Protein AF-A0A3D3PG74-F1 (afdb_monomer_lite)

Structure (mmCIF, N/CA/C/O backbone):
data_AF-A0A3D3PG74-F1
#
_entry.id   AF-A0A3D3PG74-F1
#
loop_
_atom_site.group_PDB
_atom_site.id
_atom_site.type_symbol
_atom_site.label_atom_id
_atom_site.label_alt_id
_atom_site.label_comp_id
_atom_site.label_asym_id
_atom_site.label_entity_id
_atom_site.label_seq_id
_atom_site.pdbx_PDB_ins_code
_atom_site.Cartn_x
_atom_site.Cartn_y
_atom_site.Cartn_z
_atom_site.occupancy
_atom_site.B_iso_or_equiv
_atom_site.auth_seq_id
_atom_site.auth_comp_id
_atom_site.auth_asym_id
_atom_site.auth_atom_id
_atom_site.pdbx_PDB_model_num
ATOM 1 N N . MET A 1 1 ? 54.721 -18.655 -37.720 1.00 43.22 1 MET A N 1
ATOM 2 C CA . MET A 1 1 ? 54.516 -17.805 -36.529 1.00 43.22 1 MET A CA 1
ATOM 3 C C . MET A 1 1 ? 53.021 -17.840 -36.238 1.00 43.22 1 MET A C 1
ATOM 5 O O . MET A 1 1 ? 52.263 -17.251 -36.990 1.00 43.22 1 MET A O 1
ATOM 9 N N . SER A 1 2 ? 52.592 -18.684 -35.296 1.00 47.75 2 SER A N 1
ATOM 10 C CA . SER A 1 2 ? 51.172 -18.934 -35.009 1.00 47.75 2 SER A CA 1
ATOM 11 C C . SER A 1 2 ? 50.692 -17.904 -33.993 1.00 47.75 2 SER A C 1
ATOM 13 O O . SER A 1 2 ? 51.130 -17.930 -32.846 1.00 47.75 2 SER A O 1
ATOM 15 N N . THR A 1 3 ? 49.856 -16.962 -34.414 1.00 53.75 3 THR A N 1
ATOM 16 C CA . THR A 1 3 ? 49.262 -15.956 -33.530 1.00 53.75 3 THR A CA 1
ATOM 17 C C . THR A 1 3 ? 48.042 -16.552 -32.838 1.00 53.75 3 THR A C 1
ATOM 19 O O . THR A 1 3 ? 46.966 -16.639 -33.424 1.00 53.75 3 THR A O 1
ATOM 22 N N . THR A 1 4 ? 48.221 -16.987 -31.593 1.00 57.59 4 THR A N 1
ATOM 23 C CA . THR A 1 4 ? 47.129 -17.373 -30.693 1.00 57.59 4 THR A CA 1
ATOM 24 C C . THR A 1 4 ? 46.316 -16.123 -30.352 1.00 57.59 4 THR A C 1
ATOM 26 O O . THR A 1 4 ? 46.764 -15.283 -29.5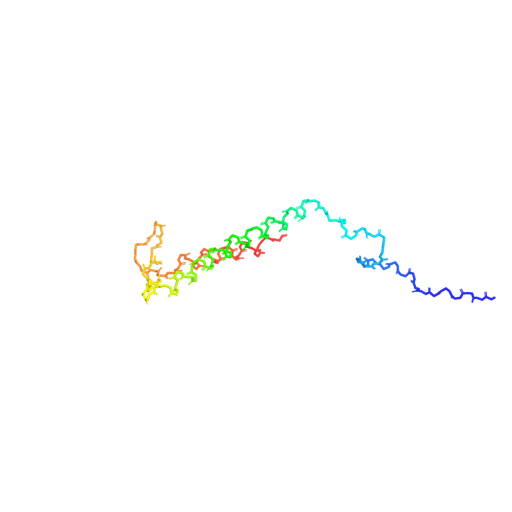74 1.00 57.59 4 THR A O 1
ATOM 29 N N . VAL A 1 5 ? 45.143 -15.972 -30.966 1.00 60.78 5 VAL A N 1
ATOM 30 C CA . VAL A 1 5 ? 44.168 -14.928 -30.620 1.00 60.78 5 VAL A CA 1
ATOM 31 C C . VAL A 1 5 ? 43.560 -15.309 -29.268 1.00 60.78 5 VAL A C 1
ATOM 33 O O . VAL A 1 5 ? 43.011 -16.400 -29.123 1.00 60.78 5 VAL A O 1
ATOM 36 N N . SER A 1 6 ? 43.710 -14.460 -28.252 1.00 57.16 6 SER A N 1
ATOM 37 C CA . SER A 1 6 ? 43.106 -14.682 -26.934 1.00 57.16 6 SER A CA 1
ATOM 38 C C . SER A 1 6 ? 41.581 -14.709 -27.061 1.00 57.16 6 SER A C 1
ATOM 40 O O . SER A 1 6 ? 41.021 -13.790 -27.654 1.00 57.16 6 SER A O 1
ATOM 42 N N . GLN A 1 7 ? 40.916 -15.711 -26.477 1.00 56.28 7 GLN A N 1
ATOM 43 C CA . GLN A 1 7 ? 39.450 -15.845 -26.393 1.00 56.28 7 GLN A CA 1
ATOM 44 C C . GLN A 1 7 ? 38.798 -14.781 -25.481 1.00 56.28 7 GLN A C 1
ATOM 46 O O . GLN A 1 7 ? 38.022 -15.100 -24.591 1.00 56.28 7 GLN A O 1
ATOM 51 N N . LEU A 1 8 ? 39.148 -13.507 -25.654 1.00 53.56 8 LEU A N 1
ATOM 52 C CA . LEU A 1 8 ? 38.583 -12.380 -24.905 1.00 53.56 8 LEU A CA 1
ATOM 53 C C . LEU A 1 8 ? 37.387 -11.735 -25.618 1.00 53.56 8 LEU A C 1
ATOM 55 O O . LEU A 1 8 ? 36.895 -10.714 -25.158 1.00 53.56 8 LEU A O 1
ATOM 59 N N . ASP A 1 9 ? 36.924 -12.331 -26.717 1.00 53.44 9 ASP A N 1
ATOM 60 C CA . ASP A 1 9 ? 35.810 -11.828 -27.525 1.00 53.44 9 ASP A CA 1
ATOM 61 C C . ASP A 1 9 ? 34.634 -12.818 -27.533 1.00 53.44 9 ASP A C 1
ATOM 63 O O . ASP A 1 9 ? 33.983 -13.064 -28.546 1.00 53.44 9 ASP A O 1
ATOM 67 N N . GLU A 1 10 ? 34.366 -13.446 -26.386 1.00 59.47 10 GLU A N 1
ATOM 68 C CA . GLU A 1 10 ? 33.006 -13.902 -26.117 1.00 59.47 10 GLU A CA 1
ATOM 69 C C . GLU A 1 10 ? 32.185 -12.623 -25.941 1.00 59.47 10 GLU A C 1
ATOM 71 O O . GLU A 1 10 ? 32.382 -11.900 -24.963 1.00 59.47 10 GLU A O 1
ATOM 76 N N . ILE A 1 11 ? 31.357 -12.279 -26.937 1.00 60.50 11 ILE A N 1
ATOM 77 C CA . ILE A 1 11 ? 30.501 -11.086 -26.919 1.00 60.50 11 ILE A CA 1
ATOM 78 C C . ILE A 1 11 ? 29.723 -11.109 -25.609 1.00 60.50 11 ILE A C 1
ATOM 80 O O . ILE A 1 11 ? 28.745 -11.841 -25.465 1.00 60.50 11 ILE A O 1
ATOM 84 N N . ARG A 1 12 ? 30.183 -10.327 -24.631 1.00 57.56 12 ARG A N 1
ATOM 85 C CA . ARG A 1 12 ? 29.554 -10.251 -23.321 1.00 57.56 12 ARG A CA 1
ATOM 86 C C . ARG A 1 12 ? 28.158 -9.688 -23.573 1.00 57.56 12 ARG A C 1
ATOM 88 O O . ARG A 1 12 ? 28.007 -8.523 -23.913 1.00 57.56 12 ARG A O 1
ATOM 95 N N . THR A 1 13 ? 27.119 -10.509 -23.470 1.00 61.81 13 THR A N 1
ATOM 96 C CA . THR A 1 13 ? 25.726 -10.054 -23.630 1.00 61.81 13 THR A CA 1
ATOM 97 C C . THR A 1 13 ? 25.18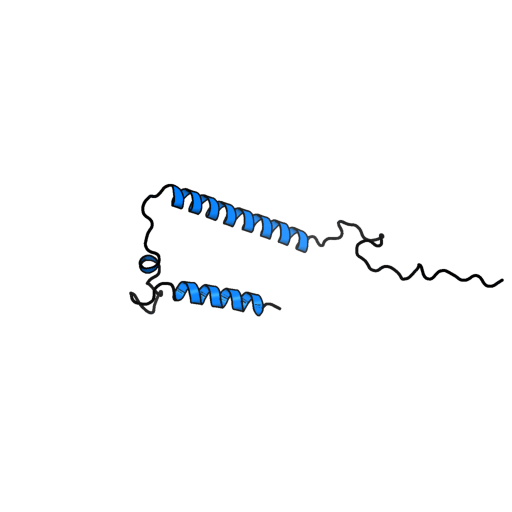7 -9.395 -22.361 1.00 61.81 13 THR A C 1
ATOM 99 O O . THR A 1 13 ? 24.003 -9.068 -22.284 1.00 61.81 13 THR A O 1
ATOM 102 N N . ASP A 1 14 ? 26.045 -9.208 -21.357 1.00 67.81 14 ASP A N 1
ATOM 103 C CA . ASP A 1 14 ? 25.705 -8.547 -20.108 1.00 67.81 14 ASP A CA 1
ATOM 104 C C . ASP A 1 14 ? 25.196 -7.130 -20.357 1.00 67.81 14 ASP A C 1
ATOM 106 O O . ASP A 1 14 ? 25.720 -6.391 -21.192 1.00 67.81 14 ASP A O 1
ATOM 110 N N . ALA A 1 15 ? 24.236 -6.697 -19.539 1.00 64.38 15 ALA A N 1
ATOM 111 C CA . ALA A 1 15 ? 23.710 -5.329 -19.555 1.00 64.38 15 ALA A CA 1
ATOM 112 C C . ALA A 1 15 ? 24.804 -4.241 -19.428 1.00 64.38 15 ALA A C 1
ATOM 114 O O . ALA A 1 15 ? 24.579 -3.091 -19.788 1.00 64.38 15 ALA A O 1
ATOM 115 N N . TRP A 1 16 ? 25.997 -4.620 -18.958 1.00 66.25 16 TRP A N 1
ATOM 116 C CA . TRP A 1 16 ? 27.156 -3.759 -18.710 1.00 66.25 16 TRP A CA 1
ATOM 117 C C . TRP A 1 16 ? 28.304 -3.936 -19.714 1.00 66.25 16 TRP A C 1
ATOM 119 O O . TRP A 1 16 ? 29.420 -3.483 -19.461 1.00 66.25 16 TRP A O 1
ATOM 129 N N . ALA A 1 17 ? 28.078 -4.629 -20.829 1.00 73.50 17 ALA A N 1
ATOM 130 C CA . ALA A 1 17 ? 29.094 -4.860 -21.860 1.00 73.50 17 ALA A CA 1
ATOM 131 C C . ALA A 1 17 ? 29.384 -3.638 -22.754 1.00 73.50 17 ALA A C 1
ATOM 133 O O . ALA A 1 17 ? 30.265 -3.692 -23.606 1.00 73.50 17 ALA A O 1
ATOM 134 N N . GLY A 1 18 ? 28.671 -2.527 -22.536 1.00 73.19 18 GLY A N 1
ATOM 135 C CA . GLY A 1 18 ? 28.737 -1.340 -23.387 1.00 73.19 18 GLY A CA 1
ATOM 136 C C . GLY A 1 18 ? 27.910 -1.496 -24.669 1.00 73.19 18 GLY A C 1
ATOM 137 O O . GLY A 1 18 ? 27.513 -2.592 -25.049 1.00 73.19 18 GLY A O 1
ATOM 138 N N . GLY A 1 19 ? 27.584 -0.374 -25.316 1.00 72.19 19 GLY A N 1
ATOM 139 C CA . GLY A 1 19 ? 26.820 -0.350 -26.575 1.00 72.19 19 GLY A CA 1
ATOM 140 C C . GLY A 1 19 ? 25.291 -0.260 -26.445 1.00 72.19 19 GLY A C 1
ATOM 141 O O . GLY A 1 19 ? 24.624 -0.055 -27.455 1.00 72.19 19 GLY A O 1
ATOM 142 N N . LYS A 1 20 ? 24.723 -0.341 -25.232 1.00 68.62 20 LYS A N 1
ATOM 143 C CA . LYS A 1 20 ? 23.297 -0.073 -24.956 1.00 68.62 20 LYS A CA 1
ATOM 144 C C . LYS A 1 20 ? 23.163 1.205 -24.131 1.00 68.62 20 LYS A C 1
ATOM 146 O O . LYS A 1 20 ? 23.915 1.396 -23.176 1.00 68.62 20 LYS A O 1
ATOM 151 N N . SER A 1 21 ? 22.238 2.091 -24.510 1.00 70.62 21 SER A N 1
ATOM 152 C CA . SER A 1 21 ? 21.982 3.313 -23.739 1.00 70.62 21 SER A CA 1
ATOM 153 C C . SER A 1 21 ? 21.435 2.928 -22.357 1.00 70.62 21 SER A C 1
ATOM 155 O O . SER A 1 21 ? 20.465 2.173 -22.289 1.00 70.62 21 SER A O 1
ATOM 157 N N . PRO A 1 22 ? 22.002 3.439 -21.248 1.00 68.88 22 PRO A N 1
ATOM 158 C CA . PRO A 1 22 ? 21.523 3.136 -19.895 1.00 68.88 22 PRO A CA 1
ATOM 159 C C . PRO A 1 22 ? 20.089 3.634 -19.633 1.00 68.88 22 PRO A C 1
ATOM 161 O O . PRO A 1 22 ? 19.480 3.246 -18.640 1.00 68.88 22 PRO A O 1
ATOM 164 N N . PHE A 1 23 ? 19.542 4.464 -20.528 1.00 69.62 23 PHE A N 1
ATOM 165 C CA . PHE A 1 23 ? 18.165 4.962 -20.505 1.00 69.62 23 PHE A CA 1
ATOM 166 C C . PHE A 1 23 ? 17.289 4.373 -21.618 1.00 69.62 23 PHE A C 1
ATOM 168 O O . PHE A 1 23 ? 16.231 4.926 -21.909 1.00 69.62 23 PHE A O 1
ATOM 175 N N . ASP A 1 24 ? 17.693 3.260 -22.236 1.00 71.56 24 ASP A N 1
ATOM 176 C CA . ASP A 1 24 ? 16.870 2.516 -23.202 1.00 71.56 24 ASP A CA 1
ATOM 177 C C . ASP A 1 24 ? 15.762 1.713 -22.492 1.00 71.56 24 ASP A C 1
ATOM 179 O O . ASP A 1 24 ? 15.648 0.492 -22.598 1.00 71.56 24 ASP A O 1
ATOM 183 N N . VAL A 1 25 ? 14.983 2.403 -21.657 1.00 76.94 25 VAL A N 1
ATOM 184 C CA . VAL A 1 25 ? 13.822 1.846 -20.969 1.00 76.94 25 VAL A CA 1
ATOM 185 C C . VAL A 1 25 ? 12.587 2.316 -21.716 1.00 76.94 25 VAL A C 1
ATOM 187 O O . VAL A 1 25 ? 12.387 3.513 -21.915 1.00 76.94 25 VAL A O 1
ATOM 190 N N . GLU A 1 26 ? 11.733 1.375 -22.105 1.00 83.12 26 GLU A N 1
ATOM 191 C CA . GLU A 1 26 ? 10.470 1.693 -22.764 1.00 83.12 26 GLU A CA 1
ATOM 192 C C . GLU A 1 26 ? 9.649 2.673 -21.917 1.00 83.12 26 GLU A C 1
ATOM 194 O O . GLU A 1 26 ? 9.429 2.458 -20.720 1.00 83.12 26 GLU A O 1
ATOM 199 N N . TYR A 1 27 ? 9.149 3.733 -22.556 1.00 85.00 27 TYR A N 1
ATOM 200 C CA . TYR A 1 27 ? 8.339 4.769 -21.910 1.00 85.00 27 TYR A CA 1
ATOM 201 C C . TYR A 1 27 ? 7.175 4.178 -21.093 1.00 85.00 27 TYR A C 1
ATOM 203 O O . TYR A 1 27 ? 6.927 4.600 -19.965 1.00 85.00 27 TYR A O 1
ATOM 211 N N . GLY A 1 28 ? 6.517 3.131 -21.609 1.00 86.12 28 GLY A N 1
ATOM 212 C CA . GLY A 1 28 ? 5.437 2.431 -20.903 1.00 86.12 28 GLY A CA 1
ATOM 213 C C . GLY A 1 28 ? 5.880 1.777 -19.589 1.00 86.12 28 GLY A C 1
ATOM 214 O O . GLY A 1 28 ? 5.154 1.834 -18.596 1.00 86.12 28 GLY A O 1
ATOM 215 N N . LYS A 1 29 ? 7.101 1.230 -19.536 1.00 85.94 29 LYS A N 1
ATOM 216 C CA . LYS A 1 29 ? 7.661 0.623 -18.322 1.00 85.94 29 LYS A CA 1
ATOM 217 C C . LYS A 1 29 ? 7.994 1.684 -17.275 1.00 85.94 29 LYS A C 1
ATOM 219 O O . LYS A 1 29 ? 7.704 1.484 -16.099 1.00 85.94 29 LYS A O 1
ATOM 224 N N . LEU A 1 30 ? 8.547 2.826 -17.688 1.00 89.88 30 LEU A N 1
ATOM 225 C CA . LEU A 1 30 ? 8.825 3.946 -16.780 1.00 89.88 30 LEU A CA 1
ATOM 226 C C . LEU A 1 30 ? 7.543 4.529 -16.175 1.00 89.88 30 LEU A C 1
ATOM 228 O O . LEU A 1 30 ? 7.487 4.748 -14.966 1.00 89.88 30 LEU A O 1
ATOM 232 N N . MET A 1 31 ? 6.499 4.728 -16.984 1.00 89.81 31 MET A N 1
ATOM 233 C CA . MET A 1 31 ? 5.216 5.243 -16.491 1.00 89.81 31 MET A CA 1
ATOM 234 C C . MET A 1 31 ? 4.562 4.299 -15.474 1.00 89.81 31 MET A C 1
ATOM 236 O O . MET A 1 31 ? 3.990 4.770 -14.491 1.00 89.81 31 MET A O 1
ATOM 240 N N . MET A 1 32 ? 4.712 2.980 -15.649 1.00 93.62 32 MET A N 1
ATOM 241 C CA . MET A 1 32 ? 4.265 1.998 -14.658 1.00 93.62 32 MET A CA 1
ATOM 242 C C . MET A 1 32 ? 4.989 2.179 -13.316 1.00 93.62 32 MET A C 1
ATOM 244 O O . MET A 1 32 ? 4.341 2.210 -12.274 1.00 93.62 32 MET A O 1
ATOM 248 N N . TRP A 1 33 ? 6.314 2.357 -13.323 1.00 91.62 33 TRP A N 1
ATOM 249 C CA . TRP A 1 33 ? 7.082 2.585 -12.094 1.00 91.62 33 TRP A CA 1
ATOM 250 C C . TRP A 1 33 ? 6.667 3.865 -11.367 1.00 91.62 33 TRP A C 1
ATOM 252 O O . TRP A 1 33 ? 6.501 3.840 -10.147 1.00 91.62 33 TRP A O 1
ATOM 262 N N . PHE A 1 34 ? 6.442 4.963 -12.093 1.00 93.12 34 PHE A N 1
ATOM 263 C CA . PHE A 1 34 ? 5.930 6.195 -11.485 1.00 93.12 34 PHE A CA 1
ATOM 264 C C . PHE A 1 34 ? 4.551 5.996 -10.850 1.00 93.12 34 PHE A C 1
ATOM 266 O O . PHE A 1 34 ? 4.321 6.462 -9.734 1.00 93.12 34 PHE A O 1
ATOM 273 N N . PHE A 1 35 ? 3.655 5.269 -11.522 1.00 92.44 35 PHE A N 1
ATOM 274 C CA . PHE A 1 35 ? 2.339 4.939 -10.982 1.00 92.44 35 PHE A CA 1
ATOM 275 C C . PHE A 1 35 ? 2.436 4.099 -9.699 1.00 92.44 35 PHE A C 1
ATOM 277 O O . PHE A 1 35 ? 1.819 4.450 -8.695 1.00 92.44 35 PHE A O 1
ATOM 284 N N . LEU A 1 36 ? 3.271 3.054 -9.689 1.00 94.69 36 LEU A N 1
ATOM 285 C CA . LEU A 1 36 ? 3.472 2.200 -8.511 1.00 94.69 36 LEU A CA 1
ATOM 286 C C . LEU A 1 36 ? 4.056 2.974 -7.321 1.00 94.69 36 LEU A C 1
ATOM 288 O O . LEU A 1 36 ? 3.616 2.787 -6.189 1.00 94.69 36 LEU A O 1
ATOM 292 N N . ILE A 1 37 ? 5.016 3.872 -7.563 1.00 96.44 37 ILE A N 1
ATOM 293 C CA . ILE A 1 37 ? 5.575 4.733 -6.509 1.00 96.44 37 ILE A CA 1
ATOM 294 C C . ILE A 1 37 ? 4.504 5.689 -5.965 1.00 96.44 37 ILE A C 1
ATOM 296 O O . ILE A 1 37 ? 4.420 5.893 -4.752 1.00 96.44 37 ILE A O 1
ATOM 300 N N . SER A 1 38 ? 3.664 6.253 -6.838 1.00 96.19 38 SER A N 1
ATOM 301 C CA . SER A 1 38 ? 2.553 7.119 -6.427 1.00 96.19 38 SER A CA 1
ATOM 302 C C . SER A 1 38 ? 1.535 6.378 -5.552 1.00 96.19 38 SER A C 1
ATOM 304 O O . SER A 1 38 ? 1.056 6.925 -4.555 1.00 96.19 38 SER A O 1
ATOM 306 N N . ASP A 1 39 ? 1.214 5.132 -5.897 1.00 92.75 39 ASP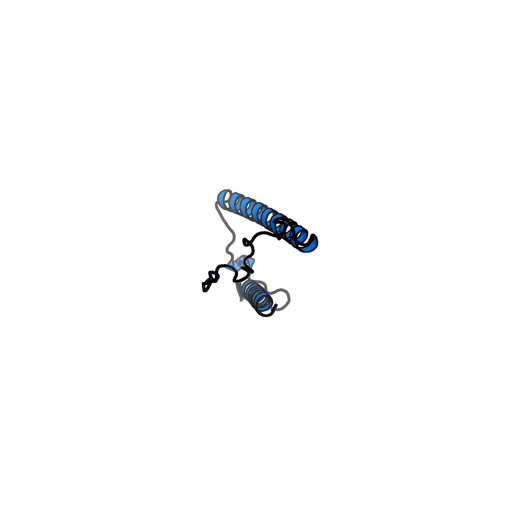 A N 1
ATOM 307 C CA . ASP A 1 39 ? 0.285 4.299 -5.131 1.00 92.75 39 ASP A CA 1
ATOM 308 C C . ASP A 1 39 ? 0.883 3.911 -3.767 1.00 92.75 39 ASP A C 1
ATOM 310 O O . ASP A 1 39 ? 0.255 4.087 -2.720 1.00 92.75 39 ASP A O 1
ATOM 314 N N . ALA A 1 40 ? 2.167 3.534 -3.741 1.00 95.62 40 ALA A N 1
ATOM 315 C CA . ALA A 1 40 ? 2.894 3.257 -2.502 1.00 95.62 40 ALA A CA 1
ATOM 316 C C . ALA A 1 40 ? 2.928 4.466 -1.548 1.00 95.62 40 ALA A C 1
ATOM 318 O O . ALA A 1 40 ? 2.750 4.304 -0.336 1.00 95.62 40 ALA A O 1
ATOM 319 N N . PHE A 1 41 ? 3.115 5.684 -2.067 1.00 96.88 41 PHE A N 1
ATOM 320 C CA . PHE A 1 41 ? 3.066 6.901 -1.251 1.00 96.88 41 PHE A CA 1
ATOM 321 C C . PHE A 1 41 ? 1.660 7.157 -0.688 1.00 96.88 41 PHE A C 1
ATOM 323 O O . PHE A 1 41 ? 1.518 7.512 0.484 1.00 96.88 41 PHE A O 1
ATOM 330 N N . THR A 1 42 ? 0.623 6.905 -1.489 1.00 95.50 42 THR A N 1
ATOM 331 C CA . THR A 1 42 ? -0.780 7.057 -1.074 1.00 95.50 42 THR A CA 1
ATOM 332 C C . THR A 1 42 ? -1.121 6.101 0.072 1.00 95.50 4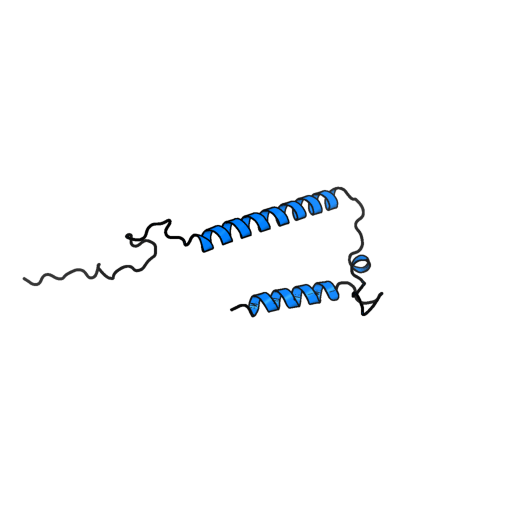2 THR A C 1
ATOM 334 O O . THR A 1 42 ? -1.614 6.532 1.117 1.00 95.50 42 THR A O 1
ATOM 337 N N . PHE A 1 43 ? -0.759 4.821 -0.052 1.00 94.44 43 PHE A N 1
ATOM 338 C CA . PHE A 1 43 ? -0.931 3.846 1.028 1.00 94.44 43 PHE A CA 1
ATOM 339 C C . PHE A 1 43 ? -0.087 4.170 2.265 1.00 94.44 43 PHE A C 1
ATOM 341 O O . PHE A 1 43 ? -0.556 4.006 3.394 1.00 94.44 43 PHE A O 1
ATOM 348 N N . SER A 1 44 ? 1.128 4.687 2.080 1.00 96.69 44 SER A N 1
ATOM 349 C CA . SER A 1 44 ? 1.988 5.107 3.193 1.00 96.69 44 SER A CA 1
ATOM 350 C C . SER A 1 44 ? 1.364 6.253 3.992 1.00 96.69 44 SER A C 1
ATOM 352 O O . SER A 1 44 ? 1.379 6.220 5.223 1.00 96.69 44 SER A O 1
ATOM 354 N N . ALA A 1 45 ? 0.752 7.236 3.324 1.00 96.56 45 ALA A N 1
ATOM 355 C CA . ALA A 1 45 ? 0.042 8.322 3.996 1.00 96.56 45 ALA A CA 1
ATOM 356 C C . ALA A 1 45 ? -1.138 7.798 4.834 1.00 96.56 45 ALA A C 1
ATOM 358 O O . ALA A 1 45 ? -1.307 8.209 5.986 1.00 96.56 45 ALA A O 1
ATOM 359 N N . PHE A 1 46 ? -1.906 6.839 4.305 1.00 95.81 46 PHE A N 1
ATOM 360 C CA . PHE A 1 46 ? -2.983 6.189 5.057 1.00 95.81 46 PHE A CA 1
ATOM 361 C C . PHE A 1 46 ? -2.468 5.406 6.268 1.00 95.81 46 PHE A C 1
ATOM 363 O O . PHE A 1 46 ? -3.067 5.491 7.341 1.00 95.81 46 PHE A O 1
ATOM 370 N N . LEU A 1 47 ? -1.340 4.701 6.143 1.00 95.06 47 LEU A N 1
ATOM 371 C CA . LEU A 1 47 ? -0.719 3.979 7.257 1.00 95.06 47 LEU A CA 1
ATOM 372 C C . LEU A 1 47 ? -0.208 4.920 8.352 1.00 95.06 47 LEU A C 1
ATOM 374 O O . LEU A 1 47 ? -0.429 4.650 9.533 1.00 95.06 47 LEU A O 1
ATOM 378 N N . ILE A 1 48 ? 0.430 6.034 7.985 1.00 95.75 48 ILE A N 1
ATOM 379 C CA . ILE A 1 48 ? 0.887 7.045 8.950 1.00 95.75 48 ILE A CA 1
ATOM 380 C C . ILE A 1 48 ? -0.311 7.658 9.676 1.00 95.75 48 ILE A C 1
ATOM 382 O O . ILE A 1 48 ? -0.291 7.769 10.902 1.00 95.75 48 ILE A O 1
ATOM 386 N N . TYR A 1 49 ? -1.371 8.010 8.945 1.00 95.19 49 TYR A N 1
ATOM 387 C CA . TYR A 1 49 ? -2.598 8.539 9.536 1.00 95.19 49 TYR A CA 1
ATOM 388 C C . TYR A 1 49 ? -3.255 7.532 10.492 1.00 95.19 49 TYR A C 1
ATOM 390 O O . TYR A 1 49 ? -3.602 7.881 11.623 1.00 95.19 49 TYR A O 1
ATOM 398 N N . TYR A 1 50 ? -3.360 6.265 10.084 1.00 91.94 50 TYR A N 1
ATOM 399 C CA . TYR A 1 50 ? -3.859 5.182 10.931 1.00 91.94 50 TYR A CA 1
ATOM 400 C C . TYR A 1 50 ? -3.001 4.997 12.190 1.00 91.94 50 TYR A C 1
ATOM 402 O O . TYR A 1 50 ? -3.538 4.910 13.296 1.00 91.94 50 TYR A O 1
ATOM 410 N N . GLY A 1 51 ? -1.673 4.998 12.049 1.00 91.31 51 GLY A N 1
ATOM 411 C CA . GLY A 1 51 ? -0.737 4.918 13.169 1.00 91.31 51 GLY A CA 1
ATOM 412 C C . GLY A 1 51 ? -0.910 6.085 14.141 1.00 91.31 51 GLY A C 1
ATOM 413 O O . GLY A 1 51 ? -1.068 5.871 15.343 1.00 91.31 51 GLY A O 1
ATOM 414 N N . ALA A 1 52 ? -0.977 7.315 13.628 1.00 93.31 52 ALA A N 1
ATOM 415 C CA . ALA A 1 52 ? -1.215 8.511 14.432 1.00 93.31 52 ALA A CA 1
ATOM 416 C C . ALA A 1 52 ? -2.541 8.424 15.208 1.00 93.31 52 ALA A C 1
ATOM 418 O O . ALA A 1 52 ? -2.585 8.711 16.409 1.00 93.31 52 ALA A O 1
ATOM 419 N N . GLN A 1 53 ? -3.610 7.958 14.557 1.00 91.38 53 GLN A N 1
ATOM 420 C CA . GLN A 1 53 ? -4.902 7.739 15.202 1.00 91.38 53 GLN A CA 1
ATOM 421 C C . GLN A 1 53 ? -4.826 6.645 16.276 1.00 91.38 53 GLN A C 1
ATOM 423 O O . GLN A 1 53 ? -5.420 6.790 17.347 1.00 91.38 53 GLN A O 1
ATOM 428 N N . ARG A 1 54 ? -4.070 5.571 16.024 1.00 88.31 54 ARG A N 1
ATOM 429 C CA . ARG A 1 54 ? -3.902 4.461 16.967 1.00 88.31 54 ARG A CA 1
ATOM 430 C C . ARG A 1 54 ? -3.172 4.877 18.242 1.00 88.31 54 ARG A C 1
ATOM 432 O O . ARG A 1 54 ? -3.533 4.374 19.307 1.00 88.31 54 ARG A O 1
ATOM 439 N N . PHE A 1 55 ? -2.194 5.779 18.145 1.00 88.56 55 PHE A N 1
ATOM 440 C CA . PHE A 1 55 ? -1.492 6.345 19.304 1.00 88.56 55 PHE A CA 1
ATOM 441 C C . PHE A 1 55 ? -2.315 7.410 20.037 1.00 88.56 55 PHE A C 1
ATOM 443 O O . PHE A 1 55 ? -2.208 7.540 21.252 1.00 88.56 55 PHE A O 1
ATOM 450 N N . SER A 1 56 ? -3.161 8.153 19.319 1.00 88.88 56 SER A N 1
ATOM 451 C CA . SER A 1 56 ? -3.959 9.243 19.899 1.00 88.88 56 SER A CA 1
ATOM 452 C C . SER A 1 56 ? -5.186 8.765 20.690 1.00 88.88 56 SER A C 1
ATOM 454 O O . SER A 1 56 ? -5.788 9.548 21.425 1.00 88.88 56 SER A O 1
ATOM 456 N N . LYS A 1 57 ? -5.609 7.503 20.532 1.00 86.44 57 LYS A N 1
ATOM 457 C CA . LYS A 1 57 ? -6.788 6.933 21.204 1.00 86.44 57 LYS A CA 1
ATOM 458 C C . LYS A 1 57 ? -6.373 5.876 22.226 1.00 86.44 57 LYS A C 1
ATOM 460 O O . LYS A 1 57 ? -5.687 4.915 21.894 1.00 86.44 57 LYS A O 1
ATOM 465 N N . LEU A 1 58 ? -6.843 6.039 23.466 1.00 79.69 58 LEU A N 1
ATOM 466 C CA . LEU A 1 58 ? -6.558 5.108 24.565 1.00 79.69 58 LEU A CA 1
ATOM 467 C C . LEU A 1 58 ? -7.323 3.780 24.418 1.00 79.69 58 LEU A C 1
ATOM 469 O O . LEU A 1 58 ? -6.819 2.727 24.795 1.00 79.69 58 LEU A O 1
ATOM 473 N N . THR A 1 59 ? -8.525 3.823 23.841 1.00 85.50 59 THR A N 1
ATOM 474 C CA . THR A 1 59 ? -9.374 2.655 23.584 1.00 85.50 59 THR A CA 1
ATOM 475 C C . THR A 1 59 ? -9.505 2.423 22.080 1.00 85.50 59 THR A C 1
ATOM 477 O O . THR A 1 59 ? -9.694 3.365 21.308 1.00 85.50 59 THR A O 1
ATOM 480 N N . TRP A 1 60 ? -9.381 1.164 21.653 1.00 82.50 60 TRP A N 1
ATOM 481 C CA . TRP A 1 60 ? -9.535 0.752 20.257 1.00 82.50 60 TRP A CA 1
ATOM 482 C C . TRP A 1 60 ? -10.648 -0.297 20.146 1.00 82.50 60 TRP A C 1
ATOM 484 O O . TRP A 1 60 ? -10.744 -1.138 21.042 1.00 82.50 60 TRP A O 1
ATOM 494 N N . PRO A 1 61 ? -11.488 -0.269 19.096 1.00 83.88 61 PRO A N 1
ATOM 495 C CA . PRO A 1 61 ? -12.536 -1.267 18.913 1.00 83.88 61 PRO A CA 1
ATOM 496 C C . PRO A 1 61 ? -11.973 -2.690 18.828 1.00 83.88 61 PRO A C 1
ATOM 498 O O . PRO A 1 61 ? -10.951 -2.919 18.181 1.00 83.88 61 PRO A O 1
ATOM 501 N N . GLU A 1 62 ? -12.665 -3.648 19.447 1.00 80.69 62 GLU A N 1
ATOM 502 C CA . GLU A 1 62 ? -12.352 -5.073 19.322 1.00 80.69 62 GLU A CA 1
ATOM 503 C C . GLU A 1 62 ? -12.568 -5.520 17.862 1.00 80.69 62 GLU A C 1
ATOM 505 O O . GLU A 1 62 ? -13.699 -5.436 17.367 1.00 80.69 62 GLU A O 1
ATOM 510 N N . PRO A 1 63 ? -11.524 -6.001 17.155 1.00 78.12 63 PRO A N 1
ATOM 511 C CA . PRO A 1 63 ? -11.640 -6.438 15.759 1.00 78.12 63 PRO A CA 1
ATOM 512 C C . PRO A 1 63 ? -12.684 -7.540 15.581 1.00 78.12 63 PRO A C 1
ATOM 514 O O . PRO A 1 63 ? -13.437 -7.535 14.608 1.00 78.12 63 PRO A O 1
ATOM 517 N N . ASP A 1 64 ? -12.793 -8.412 16.583 1.00 74.62 64 ASP A N 1
ATOM 518 C CA . ASP A 1 64 ? -13.766 -9.495 16.627 1.00 74.62 64 ASP A CA 1
ATOM 519 C C . ASP A 1 64 ? -15.203 -9.006 16.669 1.00 74.62 64 ASP A C 1
ATOM 521 O O . ASP A 1 64 ? -16.067 -9.821 16.408 1.00 74.62 64 ASP A O 1
ATOM 525 N N . LYS A 1 65 ? -15.480 -7.737 17.005 1.00 76.38 65 LYS A N 1
ATOM 526 C CA . LYS A 1 65 ? -16.821 -7.124 16.958 1.00 76.38 65 LYS A CA 1
ATOM 527 C C . LYS A 1 65 ? -17.047 -6.304 15.695 1.00 76.38 65 LYS A C 1
ATOM 529 O O . LYS A 1 65 ? -18.151 -6.295 15.164 1.00 76.38 65 LYS A O 1
ATOM 534 N N . VAL A 1 66 ? -16.008 -5.634 15.203 1.00 74.88 66 VAL A N 1
ATOM 535 C CA . VAL A 1 66 ? -16.095 -4.789 14.001 1.00 74.88 66 VAL A CA 1
ATOM 536 C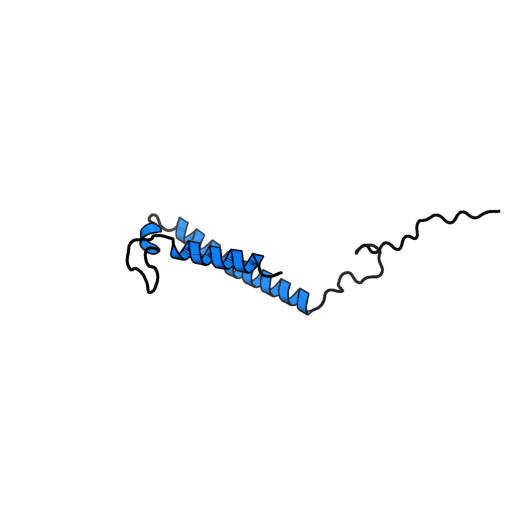 C . VAL A 1 66 ? -16.229 -5.627 12.728 1.00 74.88 66 VAL A C 1
ATOM 538 O O . VAL A 1 66 ? -16.935 -5.226 11.808 1.00 74.88 66 VAL A O 1
ATOM 541 N N . PHE A 1 67 ? -15.597 -6.801 12.682 1.00 74.81 67 PHE A N 1
ATOM 542 C CA . PHE A 1 67 ? -15.553 -7.660 11.495 1.00 74.81 67 PHE A CA 1
ATOM 543 C C . PHE A 1 67 ? -16.371 -8.952 11.654 1.00 74.81 67 PHE A C 1
ATOM 545 O O . PHE A 1 67 ? -15.960 -10.003 11.165 1.00 74.81 67 PHE A O 1
ATOM 552 N N . GLN A 1 68 ? -17.503 -8.896 12.368 1.00 72.75 68 GLN A N 1
ATOM 553 C CA . GLN A 1 68 ? -18.395 -10.055 12.563 1.00 72.75 68 GLN A CA 1
ATOM 554 C C . GLN A 1 68 ? -19.310 -10.338 11.379 1.00 72.75 68 GLN A C 1
ATOM 556 O O . GLN A 1 68 ? -19.767 -11.471 11.226 1.00 72.75 68 GLN A O 1
ATOM 561 N N . SER A 1 69 ? -19.618 -9.312 10.589 1.00 69.44 69 SER A N 1
ATOM 562 C CA . SER A 1 69 ? -20.617 -9.407 9.538 1.00 69.44 69 SER A CA 1
ATOM 563 C C . SER A 1 69 ? -20.005 -9.927 8.244 1.00 69.44 69 SER A C 1
ATOM 565 O O . SER A 1 69 ? -18.987 -9.431 7.753 1.00 69.44 69 SER A O 1
ATOM 567 N N . ILE A 1 70 ? -20.669 -10.927 7.668 1.00 68.62 70 ILE A N 1
ATOM 568 C CA . ILE A 1 70 ? -20.457 -11.318 6.279 1.00 68.62 70 ILE A CA 1
ATOM 569 C C . ILE A 1 70 ? -21.602 -10.682 5.490 1.00 68.62 70 ILE A C 1
ATOM 571 O O . ILE A 1 70 ? -22.753 -11.091 5.688 1.00 68.62 70 ILE A O 1
ATOM 575 N N . PRO A 1 71 ? -21.332 -9.689 4.622 1.00 66.94 71 PRO A N 1
ATOM 576 C CA . PRO A 1 71 ? -22.388 -9.001 3.889 1.00 66.94 71 PRO A CA 1
ATOM 577 C C . PRO A 1 71 ? -23.202 -10.012 3.064 1.00 66.94 71 PRO A C 1
ATOM 579 O O . PRO A 1 71 ? -22.680 -10.629 2.139 1.00 66.94 71 PRO A O 1
ATOM 582 N N . GLY A 1 72 ? -24.476 -10.198 3.429 1.00 67.06 72 GLY A N 1
ATOM 583 C CA . GLY A 1 72 ? -25.437 -11.056 2.724 1.00 67.06 72 GLY A CA 1
ATOM 584 C C . GLY A 1 72 ? -25.576 -12.509 3.208 1.00 67.06 72 GLY A C 1
ATOM 585 O O . GLY A 1 72 ? -26.400 -13.219 2.638 1.00 67.06 72 GLY A O 1
ATOM 586 N N . VAL A 1 73 ? -24.826 -12.968 4.224 1.00 65.56 73 VAL A N 1
ATOM 587 C CA . VAL A 1 73 ? -24.871 -14.384 4.675 1.00 65.56 73 VAL A CA 1
ATOM 588 C C . VAL A 1 73 ? -25.103 -14.547 6.180 1.00 65.56 73 VAL A C 1
ATOM 590 O O . VAL A 1 73 ? -25.879 -15.415 6.573 1.00 65.56 73 VAL A O 1
ATOM 593 N N . ALA A 1 74 ? -24.450 -13.751 7.032 1.00 61.75 74 ALA A N 1
ATOM 594 C CA . ALA A 1 74 ? -24.585 -13.884 8.483 1.00 61.75 74 ALA A CA 1
ATOM 595 C C . ALA A 1 74 ? -24.313 -12.559 9.208 1.00 61.75 74 ALA A C 1
ATOM 597 O O . ALA A 1 74 ? -23.287 -11.916 8.970 1.00 61.75 74 ALA A O 1
ATOM 598 N N . ASP A 1 75 ? -25.215 -12.197 10.126 1.00 63.34 75 ASP A N 1
ATOM 599 C CA . ASP A 1 75 ? -25.149 -10.957 10.913 1.00 63.34 75 ASP A CA 1
ATOM 600 C C . ASP A 1 75 ? -24.295 -11.085 12.188 1.00 63.34 75 ASP A C 1
ATOM 602 O O . ASP A 1 75 ? -23.830 -10.078 12.717 1.00 63.34 75 ASP A O 1
ATOM 606 N N . ALA A 1 76 ? -24.052 -12.306 12.683 1.00 60.12 76 ALA A N 1
ATOM 607 C CA . ALA A 1 76 ? -23.187 -12.561 13.837 1.00 60.12 76 ALA A CA 1
ATOM 608 C C . ALA A 1 76 ? -22.722 -14.029 13.884 1.00 60.12 76 ALA A C 1
ATOM 610 O O . ALA A 1 76 ? -23.541 -14.941 13.784 1.00 60.12 76 ALA A O 1
ATOM 611 N N . GLY A 1 77 ? -21.417 -14.262 14.078 1.00 63.44 77 GLY A N 1
ATOM 612 C CA . GLY A 1 77 ? -20.880 -15.595 14.409 1.00 63.44 77 GLY A CA 1
ATOM 613 C C . GLY A 1 77 ? -19.494 -15.928 13.852 1.00 63.44 77 GLY A C 1
ATOM 614 O O . GLY A 1 77 ? -18.851 -16.841 14.362 1.00 63.44 77 GLY A O 1
ATOM 615 N N . TYR A 1 78 ? -19.006 -15.182 12.856 1.00 67.56 78 TYR A N 1
ATOM 616 C CA . TYR A 1 78 ? -17.748 -15.492 12.165 1.00 67.56 78 TYR A CA 1
ATOM 617 C C . TYR A 1 78 ? -16.815 -14.272 12.101 1.00 67.56 78 TYR A C 1
ATOM 619 O O . TYR A 1 78 ? -16.683 -13.655 11.041 1.00 67.56 78 TYR A O 1
ATOM 627 N N . PRO A 1 79 ? -16.161 -13.901 13.219 1.00 73.69 79 PRO A N 1
ATOM 628 C CA . PRO A 1 79 ? -15.212 -12.794 13.226 1.00 73.69 79 PRO A CA 1
ATOM 629 C C . PRO A 1 79 ? -14.067 -13.060 12.242 1.00 73.69 79 PRO A C 1
ATOM 631 O O . PRO A 1 79 ? -13.522 -14.162 12.197 1.00 73.69 79 PRO A O 1
ATOM 634 N N . LEU A 1 80 ? -13.701 -12.046 11.452 1.00 79.75 80 LEU A N 1
ATOM 635 C CA . LEU A 1 80 ? -12.513 -12.013 10.577 1.00 79.75 80 LEU A CA 1
ATOM 636 C C . LEU A 1 80 ? -12.512 -12.994 9.384 1.00 79.75 80 LEU A C 1
ATOM 638 O O . LEU A 1 80 ? -11.655 -12.868 8.506 1.00 79.75 80 LEU A O 1
ATOM 642 N N . VAL A 1 81 ? -13.476 -13.917 9.285 1.00 82.81 81 VAL A N 1
ATOM 643 C CA . VAL A 1 81 ? -13.536 -14.933 8.214 1.00 82.81 81 VAL A CA 1
ATOM 644 C C . VAL A 1 81 ? -13.661 -14.295 6.828 1.00 82.81 81 VAL A C 1
ATOM 646 O O . VAL A 1 81 ? -12.963 -14.700 5.900 1.00 82.81 81 VAL A O 1
ATOM 649 N N . PHE A 1 82 ? -14.492 -13.258 6.681 1.00 83.81 82 PHE A N 1
ATOM 650 C CA . PHE A 1 82 ? -14.654 -12.553 5.405 1.00 83.81 82 PHE A CA 1
ATOM 651 C C . PHE A 1 82 ? -13.355 -11.879 4.939 1.00 83.81 82 PHE A C 1
ATOM 653 O O . PHE A 1 82 ? -12.969 -11.998 3.776 1.00 83.81 82 PHE A O 1
ATOM 660 N N . VAL A 1 83 ? -12.650 -11.219 5.862 1.00 86.94 83 VAL A N 1
ATOM 661 C CA . VAL A 1 83 ? -11.376 -10.549 5.570 1.00 86.94 83 VAL A CA 1
ATOM 662 C C . VAL A 1 83 ? -10.320 -11.576 5.158 1.00 86.94 83 VAL A C 1
ATOM 664 O O . VAL A 1 83 ? -9.648 -11.378 4.149 1.00 86.94 83 VAL A O 1
ATOM 667 N N . GLY A 1 84 ? -10.216 -12.692 5.887 1.00 88.12 84 GLY A N 1
ATOM 668 C CA . GLY A 1 84 ? -9.292 -13.782 5.563 1.00 88.12 84 GLY A CA 1
ATOM 669 C C . GLY A 1 84 ? -9.572 -14.442 4.208 1.00 88.12 84 GLY A C 1
ATOM 670 O O . GLY A 1 84 ? -8.643 -14.758 3.468 1.00 88.12 84 GLY A O 1
ATOM 671 N N . LEU A 1 85 ? -10.845 -14.615 3.840 1.00 88.88 85 LEU A N 1
ATOM 672 C CA . LEU A 1 85 ? -11.220 -15.147 2.528 1.00 88.88 85 LEU A CA 1
ATOM 673 C C . LEU A 1 85 ? -10.835 -14.187 1.393 1.00 88.88 85 LEU A C 1
ATOM 675 O O . LEU A 1 85 ? -10.291 -14.620 0.378 1.00 88.88 85 LEU A O 1
ATOM 679 N N . MET A 1 86 ? -11.094 -12.887 1.555 1.00 89.06 86 MET A N 1
ATOM 680 C CA . MET A 1 86 ? -10.739 -11.882 0.549 1.00 89.06 86 MET A CA 1
ATOM 681 C C . MET A 1 86 ? -9.226 -11.802 0.336 1.00 89.06 86 MET A C 1
ATOM 683 O O . MET A 1 86 ? -8.771 -11.790 -0.808 1.00 89.06 86 MET A O 1
ATOM 687 N N . THR A 1 87 ? -8.433 -11.813 1.410 1.00 92.00 87 THR A N 1
ATOM 688 C CA . THR A 1 87 ? -6.969 -11.826 1.286 1.00 92.00 87 THR A CA 1
ATOM 689 C C . THR A 1 87 ? -6.471 -13.111 0.636 1.00 92.00 87 THR A C 1
ATOM 691 O O . THR A 1 87 ? -5.615 -13.043 -0.244 1.00 92.00 87 THR A O 1
ATOM 694 N N . PHE A 1 88 ? -7.043 -14.267 0.983 1.00 91.44 88 PHE A N 1
ATOM 695 C CA . PHE A 1 88 ? -6.720 -15.536 0.330 1.00 91.44 88 PHE A CA 1
ATOM 696 C C . PHE A 1 88 ? -6.966 -15.486 -1.186 1.00 91.44 88 PHE A C 1
ATOM 698 O O . PHE A 1 88 ? -6.082 -15.853 -1.961 1.00 91.44 88 PHE A O 1
ATOM 705 N N . ILE A 1 89 ? -8.127 -14.980 -1.620 1.00 92.31 89 ILE A N 1
ATOM 706 C CA . ILE A 1 89 ? -8.469 -14.856 -3.046 1.00 92.31 89 ILE A CA 1
ATOM 707 C C . ILE A 1 89 ? -7.482 -13.931 -3.770 1.00 92.31 89 ILE A C 1
ATOM 709 O O . ILE A 1 89 ? -7.005 -14.281 -4.848 1.00 92.31 89 ILE A O 1
ATOM 713 N N . LEU A 1 90 ? -7.133 -12.782 -3.184 1.00 91.94 9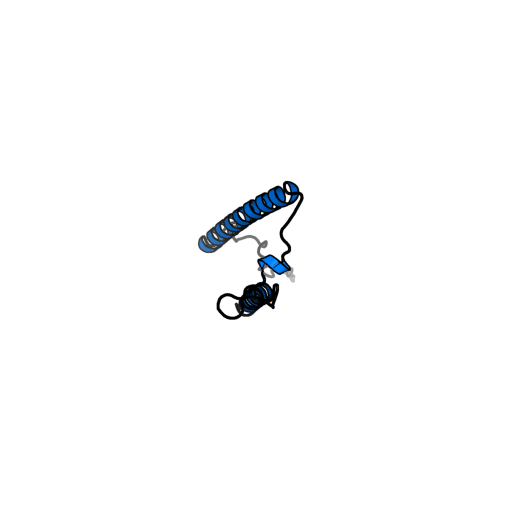0 LEU A N 1
ATOM 714 C CA . LEU A 1 90 ? -6.191 -11.836 -3.794 1.00 91.94 90 LEU A CA 1
ATOM 715 C C . LEU A 1 90 ? -4.767 -12.406 -3.898 1.00 91.94 90 LEU A C 1
ATOM 717 O O . LEU A 1 90 ? -4.108 -12.219 -4.920 1.00 91.94 90 LEU A O 1
ATOM 721 N N . ILE A 1 91 ? -4.302 -13.143 -2.884 1.00 92.88 91 ILE A N 1
ATOM 722 C CA . ILE A 1 91 ? -2.989 -13.809 -2.920 1.00 92.88 91 ILE A CA 1
ATOM 723 C C . ILE A 1 91 ? -2.973 -14.889 -4.004 1.00 92.88 91 ILE A C 1
ATOM 725 O O . ILE A 1 91 ? -2.050 -14.924 -4.817 1.00 92.88 91 ILE A O 1
ATOM 729 N N . MET A 1 92 ? -4.008 -15.732 -4.067 1.00 92.88 92 MET A N 1
ATOM 730 C CA . MET A 1 92 ? -4.131 -16.738 -5.125 1.00 92.88 92 MET A CA 1
ATOM 731 C C . MET A 1 92 ? -4.189 -16.087 -6.512 1.00 92.88 92 MET A C 1
ATOM 733 O O . MET A 1 92 ? -3.502 -16.553 -7.417 1.00 92.88 92 MET A O 1
ATOM 737 N N . SER A 1 93 ? -4.915 -14.972 -6.663 1.00 94.12 93 SER A N 1
ATOM 738 C CA . SER A 1 93 ? -4.973 -14.200 -7.912 1.00 94.12 93 SER A CA 1
ATOM 739 C C . SER A 1 93 ? -3.599 -13.691 -8.348 1.00 94.12 93 SER A C 1
ATOM 741 O O . SER A 1 93 ? -3.315 -13.678 -9.544 1.00 94.12 93 SER A O 1
ATOM 743 N N . SER A 1 94 ? -2.745 -13.284 -7.404 1.00 92.81 94 SER A N 1
ATOM 744 C CA . SER A 1 94 ? -1.373 -12.871 -7.710 1.00 92.81 94 SER A CA 1
ATOM 745 C C . SER A 1 94 ? -0.510 -14.039 -8.188 1.00 92.81 94 SER A C 1
ATOM 747 O O . SER A 1 94 ? 0.335 -13.836 -9.051 1.00 92.81 94 SER A O 1
ATOM 749 N N . VAL A 1 95 ? -0.695 -15.243 -7.638 1.00 91.56 95 VAL A N 1
ATOM 750 C CA . VAL A 1 95 ? 0.090 -16.433 -8.018 1.00 91.56 95 VAL A CA 1
ATOM 751 C C . VAL A 1 95 ? -0.331 -16.971 -9.384 1.00 91.56 95 VAL A C 1
ATOM 753 O O . VAL A 1 95 ? 0.509 -17.442 -10.146 1.00 91.56 95 VAL A O 1
ATOM 756 N N . THR A 1 96 ? -1.621 -16.902 -9.714 1.00 89.62 96 THR A N 1
ATOM 757 C CA . THR A 1 96 ? -2.138 -17.365 -11.011 1.00 89.62 96 THR A CA 1
ATOM 758 C C . THR A 1 96 ? -1.877 -16.392 -12.160 1.00 89.62 96 THR A C 1
ATOM 760 O O . THR A 1 96 ? -2.104 -16.751 -13.310 1.00 89.62 96 THR A O 1
ATOM 763 N N . MET A 1 97 ? -1.432 -15.167 -11.869 1.00 84.00 97 MET A N 1
ATOM 764 C CA . MET A 1 97 ? -1.050 -14.172 -12.870 1.00 84.00 97 MET A CA 1
ATOM 765 C C . MET A 1 97 ? 0.400 -14.429 -13.316 1.00 84.00 97 MET A C 1
ATOM 767 O O . MET A 1 97 ? 1.320 -13.712 -12.925 1.00 84.00 97 MET A O 1
ATOM 771 N N . VAL A 1 98 ? 0.589 -15.498 -14.093 1.00 62.62 98 VAL A N 1
ATOM 772 C CA . VAL A 1 98 ? 1.819 -15.823 -14.841 1.00 62.62 98 VAL A CA 1
ATOM 773 C C . VAL A 1 98 ? 1.527 -15.779 -16.336 1.00 62.62 98 VAL A C 1
ATOM 775 O O . VAL A 1 98 ? 2.456 -15.433 -17.095 1.00 62.62 98 VAL A O 1
#

pLDDT: mean 79.32, std 13.94, range [43.22, 96.88]

Secondary structure (DSSP, 8-state):
------S--S---STTSSSS-TT---HHHHHHHHHHHHHHHHHHHHHHHHHHHHHH-S----HHHHT--BTTTBSSS-TTHHHHHHHHHHHHHHHH--

Radius of gyration: 26.87 Å; chains: 1; bounding box: 80×28×61 Å

Sequence (98 aa):
MSTTVSQLDEIRTDAWAGGKSPFDVEYGKLMMWFFLISDAFTFSAFLIYYGAQRFSKLTWPEPDKVFQSIPGVADAGYPLVFVGLMTFILIMSSVTMV

Foldseek 3Di:
DDDDDPPPPPPPPDPPSDDDDPPPDPPVVVVVVVVVVVVVVVVVVVVVVVVVVVVVDPDDDDQQVVQQDDVPDDPGDDRCPNVVVVVVVVVVVVVVPD